Protein AF-A0A6V7H578-F1 (afdb_monomer)

Foldseek 3Di:
DDDFDDDDALDKDWDDDPFKIWMFHRNVRDIDIDRPDDFDKDFPPDADPVPRDTRIDTPVVVVCVVPVCPVVVVVVVCVVPPPDDDDPDPVD

Sequence (92 aa):
MPHMRNMRKGKFDYRCTDNLLALRWRDKDVWILSSAHKAKMIEAGRRNYLTGSQKLKSEYVANYNIKMGSVDRVDMVLSTINSSRKCLKWYK

Mean predicted aligned error: 8.61 Å

Radius of gyration: 19.14 Å; Cα contacts (8 Å, |Δi|>4): 97; chains: 1; bounding box: 39×25×52 Å

InterPro domains:
  IPR029526 PiggyBac transposable element-derived protein [PF13843] (4-92)

Secondary structure (DSSP, 8-state):
------PPTT-EEEEE-SS-EEEEETTTTEEEEESS----EEEEEEE-TTT--EEEEEHHHHHHHHHTTHHHHHHHHHHHH------S-TT-

Solvent-accessible surface area (backbone atoms only — not comparable to full-atom values): 5961 Å² total; per-residue (Å²): 130,84,94,71,80,94,68,60,72,70,41,72,52,74,51,70,59,101,58,39,32,40,37,40,32,42,68,83,68,45,77,46,78,44,63,86,71,78,102,46,79,36,74,60,88,43,62,37,90,91,72,72,43,71,37,70,34,47,45,64,62,56,55,45,65,69,59,66,49,56,63,60,51,50,50,55,52,44,72,72,70,58,83,84,70,97,68,94,52,92,93,111

Nearest PDB structures (foldseek):
  2cql-assembly1_A  TM=2.442E-01  e=3.283E+00  Homo sapiens

Organism: NCBI:txid395501

Structure (mmCIF, N/CA/C/O backbone):
data_AF-A0A6V7H578-F1
#
_entry.id   AF-A0A6V7H578-F1
#
loop_
_atom_site.group_PDB
_atom_site.id
_atom_site.type_symbol
_atom_site.label_atom_id
_atom_site.label_alt_id
_atom_site.label_comp_id
_atom_site.label_asym_id
_atom_site.label_entity_id
_atom_site.label_seq_id
_atom_site.pdbx_PDB_ins_code
_atom_site.Cartn_x
_atom_site.Cartn_y
_atom_site.Cartn_z
_atom_site.occupancy
_atom_site.B_iso_or_equiv
_atom_site.auth_seq_id
_atom_site.auth_comp_id
_atom_site.auth_asym_id
_atom_site.auth_atom_id
_atom_site.pdbx_PDB_mo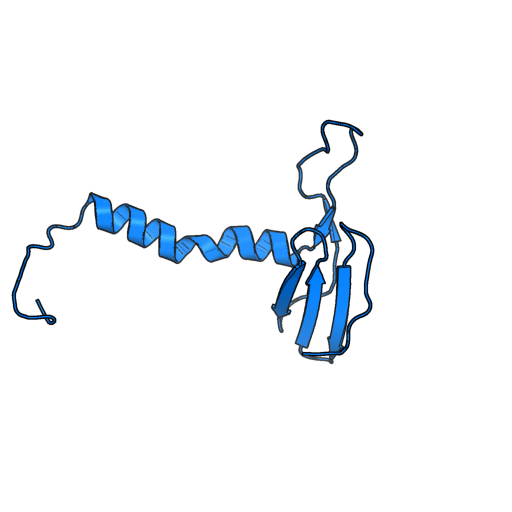del_num
ATOM 1 N N . MET A 1 1 ? 8.843 10.065 -11.426 1.00 59.72 1 MET A N 1
ATOM 2 C CA . MET A 1 1 ? 7.852 9.051 -11.866 1.00 59.72 1 MET A CA 1
ATOM 3 C C . MET A 1 1 ? 7.895 8.935 -13.384 1.00 59.72 1 MET A C 1
ATOM 5 O O . MET A 1 1 ? 8.096 9.963 -14.021 1.00 59.72 1 MET A O 1
ATOM 9 N N . PRO A 1 2 ? 7.773 7.727 -13.965 1.00 68.44 2 PRO A N 1
ATOM 10 C CA . PRO A 1 2 ? 7.838 7.547 -15.414 1.00 68.44 2 PRO A CA 1
ATOM 11 C C . PRO A 1 2 ? 6.723 8.322 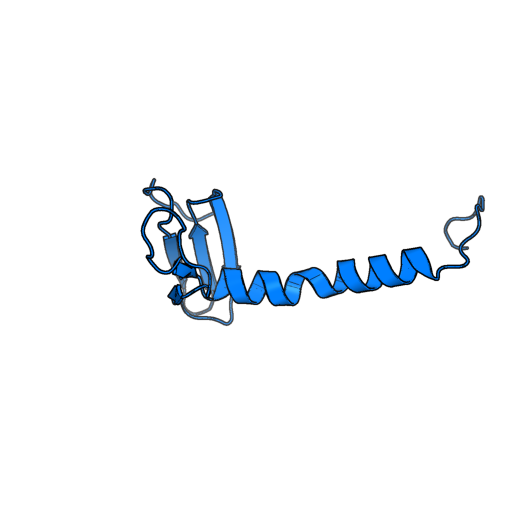-16.122 1.00 68.44 2 PRO A C 1
ATOM 13 O O . PRO A 1 2 ? 5.614 8.447 -15.600 1.00 68.44 2 PRO A O 1
ATOM 16 N N . HIS A 1 3 ? 7.010 8.823 -17.323 1.00 78.06 3 HIS A N 1
ATOM 17 C CA . HIS A 1 3 ? 6.006 9.487 -18.148 1.00 78.06 3 HIS A CA 1
ATOM 18 C C . HIS A 1 3 ? 4.968 8.457 -18.630 1.00 78.06 3 HIS A C 1
ATOM 20 O O . HIS A 1 3 ? 5.295 7.511 -19.357 1.00 78.06 3 HIS A O 1
ATOM 26 N N . MET A 1 4 ? 3.720 8.629 -18.190 1.00 78.19 4 MET A N 1
ATOM 27 C CA . MET A 1 4 ? 2.594 7.725 -18.452 1.00 78.19 4 MET A CA 1
ATOM 28 C C . MET A 1 4 ? 1.474 8.461 -19.174 1.00 78.19 4 MET A C 1
ATOM 30 O O . MET A 1 4 ? 1.185 9.620 -18.866 1.00 78.19 4 MET A O 1
ATOM 34 N N . ARG A 1 5 ? 0.830 7.789 -20.134 1.00 78.69 5 ARG A N 1
ATOM 35 C CA . ARG A 1 5 ? -0.185 8.429 -20.985 1.00 78.69 5 ARG A CA 1
ATOM 36 C C . ARG A 1 5 ? -1.470 8.702 -20.202 1.00 78.69 5 ARG A C 1
ATOM 38 O O . ARG A 1 5 ? -1.836 7.991 -19.268 1.00 78.69 5 ARG A O 1
ATOM 45 N N . ASN A 1 6 ? -2.220 9.704 -20.651 1.00 78.44 6 ASN A N 1
ATOM 46 C CA . ASN A 1 6 ? -3.571 9.960 -20.162 1.00 78.44 6 ASN A CA 1
ATOM 47 C C . ASN A 1 6 ? -4.543 8.874 -20.673 1.00 78.44 6 ASN A C 1
ATOM 49 O O . ASN A 1 6 ? -4.876 8.828 -21.851 1.00 78.44 6 ASN A O 1
ATOM 53 N N . MET A 1 7 ? -5.037 8.008 -19.778 1.00 80.31 7 MET A N 1
ATOM 54 C CA . MET A 1 7 ? -5.922 6.870 -20.110 1.00 80.31 7 MET A CA 1
ATOM 55 C C . MET A 1 7 ? -7.421 7.063 -19.816 1.00 80.31 7 MET A C 1
ATOM 57 O O . MET A 1 7 ? -7.815 7.915 -19.037 1.00 80.31 7 MET A O 1
ATOM 61 N N . ARG A 1 8 ? -8.308 6.223 -20.350 1.00 81.50 8 ARG A N 1
ATOM 62 C CA . ARG A 1 8 ? -9.713 6.223 -19.893 1.00 81.50 8 ARG A CA 1
ATOM 63 C C . ARG A 1 8 ? -9.838 5.677 -18.461 1.00 81.50 8 ARG A C 1
ATOM 65 O O . ARG A 1 8 ? -9.014 4.868 -18.032 1.00 81.50 8 ARG A O 1
ATOM 72 N N . LYS A 1 9 ? -10.877 6.108 -17.738 1.00 79.88 9 LYS A N 1
ATOM 73 C CA . LYS A 1 9 ? -11.197 5.619 -16.387 1.00 79.88 9 LYS A CA 1
ATOM 74 C C . LYS A 1 9 ? -11.292 4.087 -16.386 1.00 79.88 9 LYS A C 1
ATOM 76 O O . LYS A 1 9 ? -11.826 3.504 -17.326 1.00 79.88 9 LYS A O 1
ATOM 81 N N . GLY A 1 10 ? -10.726 3.444 -15.367 1.00 75.69 10 GLY A N 1
ATOM 82 C CA . GLY A 1 10 ? -10.686 1.981 -15.252 1.00 75.69 10 GLY A CA 1
ATOM 83 C C . GLY A 1 10 ? -9.540 1.284 -15.999 1.00 75.69 10 GLY A C 1
ATOM 84 O O . GLY A 1 10 ? -9.323 0.099 -15.759 1.00 75.69 10 GLY A O 1
ATOM 85 N N . LYS A 1 11 ? -8.772 1.989 -16.845 1.00 79.06 11 LYS A N 1
ATOM 86 C CA . LYS A 1 11 ? -7.564 1.441 -17.488 1.00 79.06 11 LYS A CA 1
ATOM 87 C C . LYS A 1 11 ? -6.304 1.639 -16.635 1.00 79.06 11 LYS A C 1
ATOM 89 O O . LYS A 1 11 ? -6.263 2.491 -15.741 1.00 79.06 11 LYS A O 1
ATOM 94 N N . PHE A 1 12 ? -5.283 0.845 -16.951 1.00 79.88 12 PHE A N 1
ATOM 95 C CA . PHE A 1 12 ? -3.976 0.838 -16.303 1.00 79.88 12 PHE A CA 1
ATOM 96 C C . PHE A 1 12 ? -2.863 1.043 -17.336 1.00 79.88 12 PHE A C 1
ATOM 98 O O . PHE A 1 12 ? -2.956 0.523 -18.447 1.00 79.88 12 PHE A O 1
ATOM 105 N N . ASP A 1 13 ? -1.831 1.793 -16.956 1.00 86.00 13 ASP A N 1
ATOM 106 C CA . ASP A 1 13 ? -0.575 1.958 -17.697 1.00 86.00 13 ASP A CA 1
ATOM 107 C C . ASP A 1 13 ? 0.521 1.412 -16.793 1.00 86.00 13 ASP A C 1
ATOM 109 O O . ASP A 1 13 ? 0.429 1.538 -15.566 1.00 86.00 13 ASP A O 1
ATOM 113 N N . TYR A 1 14 ? 1.546 0.801 -17.370 1.00 84.94 14 TYR A N 1
ATOM 114 C CA . TYR A 1 14 ? 2.657 0.274 -16.596 1.00 84.94 14 TYR A CA 1
ATOM 115 C C . TYR A 1 14 ? 3.981 0.405 -17.342 1.00 84.94 14 TYR A C 1
ATOM 117 O O . TYR A 1 14 ? 4.049 0.383 -18.568 1.00 84.94 14 TYR A O 1
ATOM 125 N N . ARG A 1 15 ? 5.055 0.545 -16.572 1.00 86.75 15 ARG A N 1
ATOM 126 C CA . ARG A 1 15 ? 6.440 0.502 -17.033 1.00 86.75 15 ARG A CA 1
ATOM 127 C C . ARG A 1 15 ? 7.178 -0.497 -16.165 1.00 86.75 15 ARG A C 1
ATOM 129 O O . ARG A 1 15 ? 7.118 -0.386 -14.944 1.00 86.75 15 ARG A O 1
ATOM 136 N N . CYS A 1 16 ? 7.846 -1.459 -16.784 1.00 84.25 16 CYS A N 1
ATOM 137 C CA . CYS A 1 16 ? 8.695 -2.409 -16.083 1.00 84.25 16 CYS A CA 1
ATOM 138 C C . CY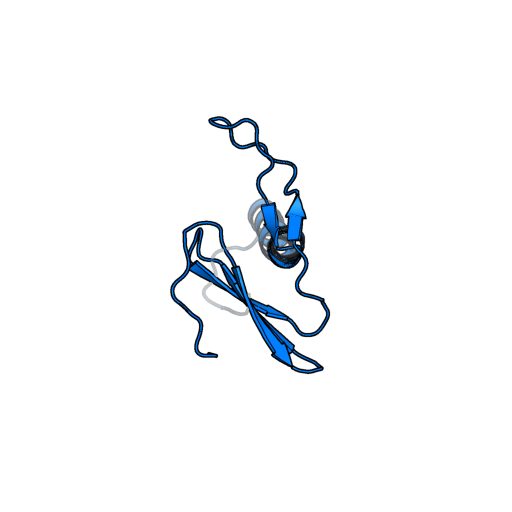S A 1 16 ? 10.148 -2.272 -16.533 1.00 84.25 16 CYS A C 1
ATOM 140 O O . CYS A 1 16 ? 10.417 -2.043 -17.711 1.00 84.25 16 CYS A O 1
ATOM 142 N N . THR A 1 17 ? 11.056 -2.427 -15.583 1.00 84.69 17 THR A N 1
ATOM 143 C CA . THR A 1 17 ? 12.432 -2.874 -15.805 1.00 84.69 17 THR A CA 1
ATOM 144 C C . THR A 1 17 ? 12.533 -4.336 -15.362 1.00 84.69 17 THR A C 1
ATOM 146 O O . THR A 1 17 ? 11.531 -4.915 -14.937 1.00 84.69 17 THR A O 1
ATOM 149 N N . ASP A 1 18 ? 13.725 -4.931 -15.415 1.00 79.56 18 ASP A N 1
ATOM 150 C CA . ASP A 1 18 ? 13.933 -6.329 -15.006 1.00 79.56 18 ASP A CA 1
ATOM 151 C C . ASP A 1 18 ? 13.515 -6.598 -13.549 1.00 79.56 18 ASP A C 1
ATOM 153 O O . ASP A 1 18 ? 13.004 -7.670 -13.234 1.00 79.56 18 ASP A O 1
ATOM 157 N N . ASN A 1 19 ? 13.654 -5.590 -12.677 1.00 83.50 19 ASN A N 1
ATOM 158 C CA . ASN A 1 19 ? 13.460 -5.729 -11.229 1.00 83.50 19 ASN A CA 1
ATOM 159 C C . ASN A 1 19 ? 12.335 -4.861 -10.652 1.00 83.50 19 ASN A C 1
ATOM 161 O O . ASN A 1 19 ? 12.052 -4.961 -9.461 1.00 83.50 19 ASN A O 1
ATOM 165 N N . LEU A 1 20 ? 11.738 -3.953 -11.429 1.00 86.94 20 LEU A N 1
ATOM 166 C CA . LEU A 1 20 ? 10.745 -3.002 -10.923 1.00 86.94 20 LEU A CA 1
ATOM 167 C C . LEU A 1 20 ? 9.586 -2.833 -11.898 1.00 86.94 20 LEU A C 1
ATOM 169 O O . LEU A 1 20 ? 9.783 -2.628 -13.088 1.00 86.94 20 LEU A O 1
ATOM 173 N N . LEU A 1 21 ? 8.370 -2.812 -11.365 1.00 87.56 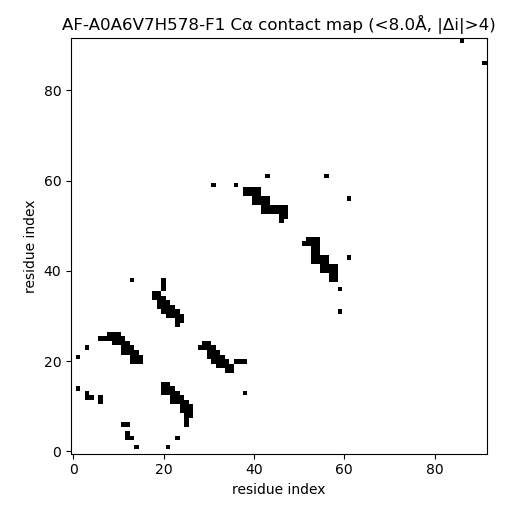21 LEU A N 1
ATOM 174 C CA . LEU A 1 21 ? 7.148 -2.424 -12.048 1.00 87.56 21 LEU A CA 1
ATOM 175 C C . LEU A 1 21 ? 6.590 -1.146 -11.421 1.00 87.56 21 LEU A C 1
ATOM 177 O O . LEU A 1 21 ? 6.217 -1.135 -10.249 1.00 87.56 21 LEU A O 1
ATOM 181 N N . ALA A 1 22 ? 6.439 -0.109 -12.237 1.00 87.94 22 ALA A N 1
ATOM 182 C CA . ALA A 1 22 ? 5.627 1.062 -11.945 1.00 87.94 22 ALA A CA 1
ATOM 183 C C . ALA A 1 22 ? 4.283 0.954 -12.678 1.00 87.94 22 ALA A C 1
ATOM 185 O O . ALA A 1 22 ? 4.254 0.741 -13.888 1.00 87.94 22 ALA A O 1
ATOM 186 N N . LEU A 1 23 ? 3.168 1.125 -11.971 1.00 87.12 23 LEU A N 1
ATOM 187 C CA . LEU A 1 23 ? 1.815 1.010 -12.513 1.00 87.12 23 LEU A CA 1
ATOM 188 C C . LEU A 1 23 ? 0.955 2.199 -12.076 1.00 87.12 23 LEU A C 1
ATOM 190 O O . LEU A 1 23 ? 0.956 2.578 -10.908 1.00 87.12 23 LEU A O 1
ATOM 194 N N . ARG A 1 24 ? 0.191 2.766 -13.013 1.00 86.81 24 ARG A N 1
ATOM 195 C CA . ARG A 1 24 ? -0.795 3.823 -12.763 1.00 86.81 24 ARG A CA 1
ATOM 196 C C . ARG A 1 24 ? -2.187 3.321 -13.093 1.00 86.81 24 ARG A C 1
ATOM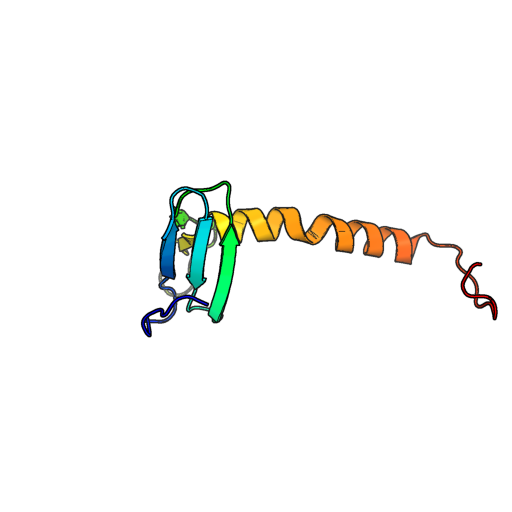 198 O O . ARG A 1 24 ? -2.424 2.810 -14.186 1.00 86.81 24 ARG A O 1
ATOM 205 N N . TRP A 1 25 ? -3.124 3.508 -12.173 1.00 84.38 25 TRP A N 1
ATOM 206 C CA . TRP A 1 25 ? -4.523 3.138 -12.340 1.00 84.38 25 TRP A CA 1
ATOM 207 C C . TRP A 1 25 ? -5.433 4.359 -12.377 1.00 84.38 25 TRP A C 1
ATOM 209 O O . TRP A 1 25 ? -5.614 5.025 -11.363 1.00 84.38 25 TRP A O 1
ATOM 219 N N . ARG A 1 26 ? -6.094 4.611 -13.512 1.00 82.25 26 ARG A N 1
ATOM 220 C CA . ARG A 1 26 ? -6.893 5.832 -13.718 1.00 82.25 26 ARG A CA 1
ATOM 221 C C . ARG A 1 26 ? -8.347 5.754 -13.217 1.00 82.25 26 ARG A C 1
ATOM 223 O O . ARG A 1 26 ? -9.153 6.604 -13.573 1.00 82.25 26 ARG A O 1
ATOM 230 N N . ASP A 1 27 ? -8.731 4.761 -12.411 1.00 77.12 27 ASP A N 1
ATOM 231 C CA . ASP A 1 27 ? -10.056 4.791 -11.753 1.00 77.12 27 ASP A CA 1
ATOM 232 C C . ASP A 1 27 ? -10.078 5.761 -10.563 1.00 77.12 27 ASP A C 1
ATOM 234 O O . ASP A 1 27 ? -10.944 6.629 -10.480 1.00 77.12 27 ASP A O 1
ATOM 238 N N . LYS A 1 28 ? -9.071 5.643 -9.687 1.00 74.69 28 LYS A N 1
ATOM 239 C CA . LYS A 1 28 ? -8.825 6.526 -8.532 1.00 74.69 28 LYS A CA 1
ATOM 240 C C . LYS A 1 28 ? -7.490 7.286 -8.619 1.00 74.69 28 LYS A C 1
ATOM 242 O O . LYS A 1 28 ? -7.037 7.823 -7.621 1.00 74.69 28 LYS A O 1
ATOM 247 N N . ASP A 1 29 ? -6.861 7.277 -9.794 1.00 83.81 29 ASP A N 1
ATOM 248 C CA . ASP A 1 29 ? -5.512 7.802 -10.067 1.00 83.81 29 ASP A CA 1
ATOM 249 C C . ASP A 1 29 ? -4.446 7.340 -9.055 1.00 83.81 29 ASP A C 1
ATOM 251 O O . ASP A 1 29 ? -3.774 8.130 -8.399 1.00 83.81 29 ASP A O 1
ATOM 255 N N . VAL A 1 30 ? -4.317 6.020 -8.910 1.00 84.62 30 VAL A N 1
ATOM 256 C CA . VAL A 1 30 ? -3.400 5.388 -7.950 1.00 84.62 30 VAL A CA 1
ATOM 257 C C . VAL A 1 30 ? -2.100 4.999 -8.639 1.00 84.62 30 VAL A C 1
ATOM 259 O O . VAL A 1 30 ? -2.126 4.393 -9.712 1.00 84.62 30 VAL A O 1
ATOM 262 N N . TRP A 1 31 ? -0.974 5.283 -7.989 1.00 87.44 31 TRP A N 1
ATOM 263 C CA . TRP A 1 31 ? 0.360 4.891 -8.433 1.00 87.44 31 TRP A CA 1
ATOM 264 C C . TRP A 1 31 ? 0.900 3.768 -7.553 1.00 87.44 31 TRP A C 1
ATOM 266 O O . TRP A 1 31 ? 0.762 3.804 -6.334 1.00 87.44 31 TRP A O 1
ATOM 276 N N . ILE A 1 32 ? 1.499 2.760 -8.178 1.00 85.56 32 ILE A N 1
ATOM 277 C CA . ILE A 1 32 ? 2.010 1.560 -7.518 1.00 85.56 32 ILE A CA 1
ATOM 278 C C . ILE A 1 32 ? 3.427 1.311 -8.014 1.00 85.56 32 ILE A C 1
ATOM 280 O O . ILE A 1 32 ? 3.688 1.396 -9.214 1.00 85.56 32 ILE A O 1
ATOM 284 N N . LEU A 1 33 ? 4.320 0.967 -7.092 1.00 88.94 33 LEU A N 1
ATOM 285 C CA . LEU A 1 33 ? 5.668 0.498 -7.382 1.00 88.94 33 LEU A CA 1
ATOM 286 C C . LEU A 1 33 ? 5.858 -0.868 -6.720 1.00 88.94 33 LEU A C 1
ATOM 288 O O . LEU A 1 33 ? 5.476 -1.057 -5.567 1.00 88.94 33 LEU A O 1
ATOM 292 N N . SER A 1 34 ? 6.412 -1.834 -7.444 1.00 84.06 34 SER A N 1
ATOM 293 C CA . SER A 1 34 ? 6.622 -3.189 -6.932 1.00 84.06 34 SER A CA 1
ATOM 294 C C . SER A 1 34 ? 7.826 -3.843 -7.594 1.00 84.06 34 SER A C 1
ATOM 296 O O . SER A 1 34 ? 8.034 -3.650 -8.784 1.00 84.06 34 SER A O 1
ATOM 298 N N . SER A 1 35 ? 8.591 -4.638 -6.848 1.00 84.44 35 SER A N 1
ATOM 299 C CA . SER A 1 35 ? 9.768 -5.361 -7.353 1.00 84.44 35 SER A CA 1
ATOM 300 C C . SER A 1 35 ? 9.559 -6.862 -7.571 1.00 84.44 35 SER A C 1
ATOM 302 O O . SER A 1 35 ? 10.395 -7.523 -8.172 1.00 84.44 35 SER A O 1
ATOM 304 N N . ALA A 1 36 ? 8.456 -7.428 -7.075 1.00 73.81 36 ALA A N 1
ATOM 305 C CA . ALA A 1 36 ? 8.319 -8.879 -6.902 1.00 73.81 36 ALA A CA 1
ATOM 306 C C . ALA A 1 36 ? 7.297 -9.544 -7.837 1.00 73.81 36 ALA A C 1
ATOM 308 O O . ALA A 1 36 ? 7.076 -10.753 -7.770 1.00 73.81 36 ALA A O 1
ATOM 309 N N . HIS A 1 37 ? 6.580 -8.773 -8.646 1.00 67.06 37 HIS A N 1
ATOM 310 C CA . HIS A 1 37 ? 5.345 -9.238 -9.279 1.00 67.06 37 HIS A CA 1
ATOM 311 C C . HIS A 1 37 ? 5.308 -8.845 -10.763 1.00 67.06 37 HIS A C 1
ATOM 313 O O . HIS A 1 37 ? 5.980 -7.891 -11.164 1.00 67.06 37 HIS A O 1
ATOM 319 N N . LYS A 1 38 ? 4.460 -9.520 -11.560 1.00 70.44 38 LYS A N 1
ATOM 320 C CA . LYS A 1 38 ? 4.202 -9.228 -12.989 1.00 70.44 38 LYS A CA 1
ATOM 321 C C . LYS A 1 38 ? 2.882 -8.478 -13.210 1.00 70.44 38 LYS A C 1
ATOM 323 O O . LYS A 1 38 ? 1.910 -8.742 -12.511 1.00 70.44 38 LYS A O 1
ATOM 328 N N . ALA A 1 39 ? 2.829 -7.599 -14.219 1.00 67.62 39 ALA A N 1
ATOM 329 C CA . ALA A 1 39 ? 1.662 -6.782 -14.586 1.00 67.62 39 ALA A CA 1
ATOM 330 C C . ALA A 1 39 ? 0.459 -7.627 -15.066 1.00 67.62 39 ALA A C 1
ATOM 332 O O . ALA A 1 39 ? 0.211 -7.743 -16.264 1.00 67.62 39 ALA A O 1
ATOM 333 N N . LYS A 1 40 ? -0.293 -8.231 -14.137 1.00 74.25 40 LYS A N 1
ATOM 334 C CA . LYS A 1 40 ? -1.461 -9.074 -14.427 1.00 74.25 40 LYS A CA 1
ATOM 335 C C . LYS A 1 40 ? -2.762 -8.443 -13.923 1.00 74.25 40 LYS A C 1
ATOM 337 O O . LYS A 1 40 ? -2.817 -7.845 -12.845 1.00 74.25 40 LYS A O 1
ATOM 342 N N . MET A 1 41 ? -3.826 -8.592 -14.714 1.00 71.62 41 MET A N 1
ATOM 343 C CA . MET A 1 41 ? -5.191 -8.241 -14.319 1.00 71.62 41 MET A CA 1
ATOM 344 C C . MET A 1 41 ? -5.925 -9.472 -13.793 1.00 71.62 41 MET A C 1
ATOM 346 O O . MET A 1 41 ? -5.815 -10.555 -14.363 1.00 71.62 41 MET A O 1
ATOM 350 N N . ILE A 1 42 ? -6.679 -9.288 -12.713 1.00 74.44 42 ILE A N 1
ATOM 351 C CA . ILE A 1 42 ? -7.497 -10.316 -12.074 1.00 74.44 42 ILE A CA 1
ATOM 352 C C . ILE A 1 42 ? -8.920 -9.783 -11.901 1.00 74.44 42 ILE A C 1
ATOM 354 O O . ILE A 1 42 ? -9.159 -8.589 -11.693 1.00 74.44 42 ILE A O 1
ATOM 358 N N . GLU A 1 43 ? -9.883 -10.688 -11.990 1.00 70.62 43 GLU A N 1
ATOM 359 C CA . GLU A 1 43 ? -11.274 -10.418 -11.667 1.00 70.62 43 GLU A CA 1
ATOM 360 C C . GLU A 1 43 ? -11.432 -10.149 -10.163 1.00 70.62 43 GLU A C 1
ATOM 362 O O . GLU A 1 43 ? -11.113 -10.977 -9.316 1.00 70.62 43 GLU A O 1
ATOM 367 N N . ALA A 1 44 ? -11.922 -8.965 -9.796 1.00 63.28 44 ALA A N 1
ATOM 368 C CA . ALA A 1 44 ? -11.961 -8.518 -8.403 1.00 63.28 44 ALA A CA 1
ATOM 369 C C . ALA A 1 44 ? -13.106 -9.124 -7.571 1.00 63.28 44 ALA A C 1
ATOM 371 O O . ALA A 1 44 ? -13.444 -8.565 -6.523 1.00 63.28 44 ALA A O 1
ATOM 372 N N . GLY A 1 45 ? -13.773 -10.172 -8.068 1.00 62.69 45 GLY A N 1
ATOM 373 C CA . GLY A 1 45 ? -14.926 -10.830 -7.437 1.00 62.69 45 GLY A CA 1
ATOM 374 C C . GLY A 1 45 ? -16.174 -9.951 -7.254 1.00 62.69 45 GLY A C 1
ATOM 375 O O . GLY A 1 45 ? -17.210 -10.430 -6.810 1.00 62.69 45 GLY A O 1
ATOM 376 N N . ARG A 1 46 ? -16.110 -8.655 -7.592 1.00 64.69 46 ARG A N 1
ATOM 377 C CA . ARG A 1 46 ? -17.236 -7.712 -7.528 1.00 64.69 46 ARG A CA 1
ATOM 378 C C . ARG A 1 46 ? -17.762 -7.445 -8.931 1.00 64.69 46 ARG A C 1
ATOM 380 O O . ARG A 1 46 ? -17.018 -6.970 -9.789 1.00 64.69 46 ARG A O 1
ATOM 387 N N . ARG A 1 47 ? -19.056 -7.683 -9.145 1.00 70.00 47 ARG A N 1
ATOM 388 C CA . ARG A 1 47 ? -19.754 -7.296 -10.376 1.00 70.00 47 ARG A CA 1
ATOM 389 C C . ARG A 1 47 ? -20.108 -5.814 -10.373 1.00 70.00 47 ARG A C 1
ATOM 391 O O . ARG A 1 47 ? -20.340 -5.200 -9.331 1.00 70.00 47 ARG A O 1
ATOM 398 N N . ASN A 1 48 ? -20.122 -5.221 -11.557 1.00 64.12 48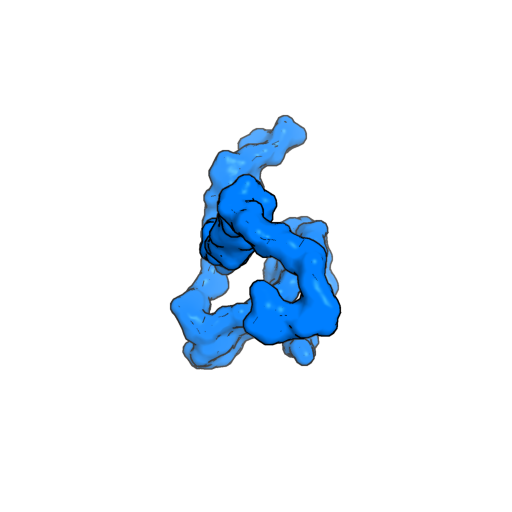 ASN A N 1
ATOM 399 C CA . ASN A 1 48 ? -20.698 -3.908 -11.763 1.00 64.12 48 ASN A CA 1
ATOM 400 C C . ASN A 1 48 ? -22.228 -4.032 -11.779 1.00 64.12 48 ASN A C 1
ATOM 402 O O . ASN A 1 48 ? -22.768 -4.702 -12.653 1.00 64.12 48 ASN A O 1
ATOM 406 N N . TYR A 1 49 ? -22.915 -3.390 -10.831 1.00 63.00 49 TYR A N 1
ATOM 407 C CA . TYR A 1 49 ? -24.374 -3.486 -10.684 1.00 63.00 49 TYR A CA 1
ATOM 408 C C . TYR A 1 49 ? -25.143 -3.060 -11.943 1.00 63.00 49 TYR A C 1
ATOM 410 O O . TYR A 1 49 ? -26.177 -3.634 -12.245 1.00 63.00 49 TYR A O 1
ATOM 418 N N . LEU A 1 50 ? -24.610 -2.098 -12.703 1.00 67.44 50 LEU A N 1
ATOM 419 C CA . LEU A 1 50 ? -25.262 -1.553 -13.901 1.00 67.44 50 LEU A CA 1
ATOM 420 C C . LEU A 1 50 ? -25.075 -2.406 -15.164 1.00 67.44 50 LEU A C 1
ATOM 422 O O . LEU A 1 50 ? -25.868 -2.309 -16.087 1.00 67.44 50 LEU A O 1
ATOM 426 N N . THR A 1 51 ? -23.998 -3.189 -15.249 1.00 68.38 51 THR A N 1
ATOM 427 C CA . THR A 1 51 ? -23.605 -3.895 -16.490 1.00 68.38 51 THR A CA 1
ATOM 428 C C . THR A 1 51 ? -23.452 -5.401 -16.310 1.00 68.38 51 THR A C 1
ATOM 430 O O . THR A 1 51 ? -23.180 -6.098 -17.280 1.00 68.38 51 THR A O 1
ATOM 433 N N . GLY A 1 52 ? -23.557 -5.922 -15.083 1.00 65.25 52 GLY A N 1
ATOM 434 C CA . GLY A 1 52 ? -23.340 -7.341 -14.776 1.00 65.25 52 GLY A CA 1
ATOM 435 C C . GLY A 1 52 ? -21.912 -7.840 -15.043 1.00 65.25 52 GLY A C 1
ATOM 436 O O . GLY A 1 52 ? -21.609 -9.009 -14.805 1.00 65.25 52 GLY A O 1
ATOM 437 N N . SER A 1 53 ? -21.011 -6.974 -15.514 1.00 67.31 53 SER A N 1
ATOM 438 C CA . SER A 1 53 ? -19.640 -7.316 -15.878 1.00 67.31 53 SER A CA 1
ATOM 439 C C . SER A 1 53 ? -18.738 -7.388 -14.650 1.00 67.31 53 SER A C 1
ATOM 441 O O . SER A 1 53 ? -18.932 -6.686 -13.651 1.00 67.31 53 SER A O 1
ATOM 443 N N . GLN A 1 54 ? -17.745 -8.272 -14.705 1.00 67.94 54 GLN A N 1
ATOM 444 C CA . GLN A 1 54 ? -16.760 -8.417 -13.641 1.00 67.94 54 GLN A CA 1
ATOM 445 C C . GLN A 1 54 ? -15.881 -7.163 -13.562 1.00 67.94 54 GLN A C 1
ATOM 447 O O . GLN A 1 54 ? -15.351 -6.703 -14.575 1.00 67.94 54 GLN A O 1
ATOM 452 N N . LYS A 1 55 ? -15.704 -6.585 -12.365 1.00 69.19 55 LYS A N 1
ATOM 453 C CA . LYS A 1 55 ? -14.747 -5.486 -12.192 1.00 69.19 55 LYS A CA 1
ATOM 454 C C . LYS A 1 55 ? -13.337 -6.054 -12.248 1.00 69.19 55 LYS A C 1
ATOM 456 O O . LYS A 1 55 ? -12.917 -6.776 -11.349 1.00 69.19 55 LYS A O 1
ATOM 461 N N . LEU A 1 56 ? -12.597 -5.684 -13.281 1.00 70.00 56 LEU A N 1
ATOM 462 C CA . LEU A 1 56 ? -11.183 -6.007 -13.398 1.00 70.00 56 LEU A CA 1
ATOM 463 C C . LEU A 1 56 ? -10.378 -5.100 -12.463 1.00 70.00 56 LEU A C 1
ATOM 465 O O . LEU A 1 56 ? -10.560 -3.880 -12.444 1.00 70.00 56 LEU A O 1
ATOM 469 N N . LYS A 1 57 ? -9.477 -5.693 -11.685 1.00 73.56 57 LYS A N 1
ATOM 470 C CA . LYS A 1 57 ? -8.453 -4.971 -10.929 1.00 73.56 57 LYS A CA 1
ATOM 471 C C . LYS A 1 57 ? -7.089 -5.536 -11.278 1.00 73.56 57 LYS A C 1
ATOM 473 O O . LYS A 1 57 ? -6.953 -6.671 -11.715 1.00 73.56 57 LYS A O 1
ATOM 478 N N . SER A 1 58 ? -6.062 -4.730 -11.072 1.00 74.69 58 SER A N 1
ATOM 479 C CA . SER A 1 58 ? -4.700 -5.243 -11.090 1.00 74.69 58 SER A CA 1
ATOM 480 C C . SER A 1 58 ? -4.491 -6.165 -9.883 1.00 74.69 58 SER A C 1
ATOM 482 O O . SER A 1 58 ? -4.945 -5.838 -8.781 1.00 74.69 58 SER A O 1
ATOM 484 N N . GLU A 1 59 ? -3.806 -7.293 -10.079 1.00 80.06 59 GLU A N 1
ATOM 485 C CA . GLU A 1 59 ? -3.444 -8.242 -9.012 1.00 80.06 59 GLU A CA 1
ATOM 486 C C . GLU A 1 59 ? -2.789 -7.527 -7.821 1.00 80.06 59 GLU A C 1
ATOM 488 O O . GLU A 1 59 ? -3.112 -7.778 -6.661 1.00 80.06 59 GLU A O 1
ATOM 493 N N . TYR A 1 60 ? -1.955 -6.533 -8.121 1.00 77.94 60 TYR A N 1
ATOM 494 C CA . TYR A 1 60 ? -1.274 -5.678 -7.152 1.00 77.94 60 TYR A CA 1
ATOM 495 C C . TYR A 1 60 ? -2.225 -4.932 -6.240 1.00 77.94 60 TYR A C 1
ATOM 497 O O . TYR A 1 60 ? -2.027 -4.904 -5.032 1.00 77.94 60 TYR A O 1
ATOM 505 N N . VAL A 1 61 ? -3.262 -4.322 -6.815 1.00 80.06 61 VAL A N 1
ATOM 506 C CA . VAL A 1 61 ? -4.242 -3.558 -6.043 1.00 80.06 61 VAL A CA 1
ATOM 507 C C . VAL A 1 61 ? -4.978 -4.499 -5.094 1.00 80.06 61 VAL A C 1
ATOM 509 O O . VAL A 1 61 ? -5.260 -4.124 -3.960 1.00 80.06 61 VAL A O 1
ATOM 512 N N . ALA A 1 62 ? -5.290 -5.722 -5.526 1.00 82.25 62 ALA A N 1
ATOM 513 C CA . ALA A 1 62 ? -5.924 -6.711 -4.662 1.00 82.25 62 ALA A CA 1
ATOM 514 C C . ALA A 1 62 ? -4.984 -7.155 -3.527 1.00 82.25 62 ALA A C 1
ATOM 516 O O . ALA A 1 62 ? -5.363 -7.068 -2.361 1.00 82.25 62 ALA A O 1
ATOM 517 N N . ASN A 1 63 ? -3.750 -7.547 -3.857 1.00 83.75 63 ASN A N 1
ATOM 518 C CA . ASN A 1 63 ? -2.765 -8.029 -2.886 1.00 83.75 63 ASN A CA 1
ATOM 519 C C . ASN A 1 63 ? -2.382 -6.945 -1.862 1.00 83.75 63 ASN A C 1
ATOM 521 O O . ASN A 1 63 ? -2.329 -7.210 -0.662 1.00 83.75 63 ASN A O 1
ATOM 525 N N . TYR A 1 64 ? -2.191 -5.703 -2.319 1.00 86.94 64 TYR A N 1
ATOM 526 C CA . TYR A 1 64 ? -1.926 -4.560 -1.447 1.00 86.94 64 TYR A CA 1
ATOM 527 C C . TYR A 1 64 ? -3.084 -4.316 -0.478 1.00 86.94 64 TYR A C 1
ATOM 529 O O . TYR A 1 64 ? -2.858 -4.261 0.723 1.00 86.94 64 TYR A O 1
ATOM 537 N N . ASN A 1 65 ? -4.331 -4.270 -0.962 1.00 85.12 65 ASN A N 1
ATOM 538 C CA . ASN A 1 65 ? -5.495 -4.053 -0.095 1.00 85.12 65 ASN A CA 1
ATOM 539 C C . ASN A 1 65 ? -5.671 -5.146 0.971 1.00 85.12 65 ASN A C 1
ATOM 541 O O . ASN A 1 65 ? -6.170 -4.861 2.056 1.00 85.12 65 ASN A O 1
ATOM 545 N N . ILE A 1 66 ? -5.278 -6.390 0.677 1.00 86.38 66 ILE A N 1
ATOM 546 C CA . ILE A 1 66 ? -5.329 -7.490 1.650 1.00 86.38 66 ILE A CA 1
ATOM 547 C C . ILE A 1 66 ? -4.270 -7.294 2.743 1.00 86.38 66 ILE A C 1
ATOM 549 O O . ILE A 1 66 ? -4.570 -7.484 3.923 1.00 86.38 66 ILE A O 1
ATOM 553 N N . LYS A 1 67 ? -3.047 -6.911 2.356 1.00 86.75 67 LYS A N 1
ATOM 554 C CA . LYS A 1 67 ? -1.881 -6.855 3.251 1.00 86.75 67 LYS A CA 1
ATOM 555 C C . LYS A 1 67 ? -1.718 -5.530 3.998 1.00 86.75 67 LYS A C 1
ATOM 557 O O . LYS A 1 67 ? -1.217 -5.538 5.116 1.00 86.75 67 LYS A O 1
ATOM 562 N N . MET A 1 68 ? -2.136 -4.406 3.413 1.00 89.25 68 MET A N 1
ATOM 563 C CA . MET A 1 68 ? -1.897 -3.066 3.971 1.00 89.25 68 MET A CA 1
ATOM 564 C C . MET A 1 68 ? -2.562 -2.858 5.338 1.00 89.25 68 MET A C 1
ATOM 566 O O . MET A 1 68 ? -2.035 -2.136 6.170 1.00 89.25 68 MET A O 1
ATOM 570 N N . GLY A 1 69 ? -3.696 -3.522 5.589 1.00 90.62 69 GLY A N 1
ATOM 571 C CA . GLY A 1 69 ? -4.495 -3.299 6.795 1.00 90.62 69 GLY A CA 1
ATOM 572 C C . GLY A 1 69 ? -3.963 -3.967 8.062 1.00 90.62 69 GLY A C 1
ATOM 573 O O . GLY A 1 69 ? -4.616 -3.87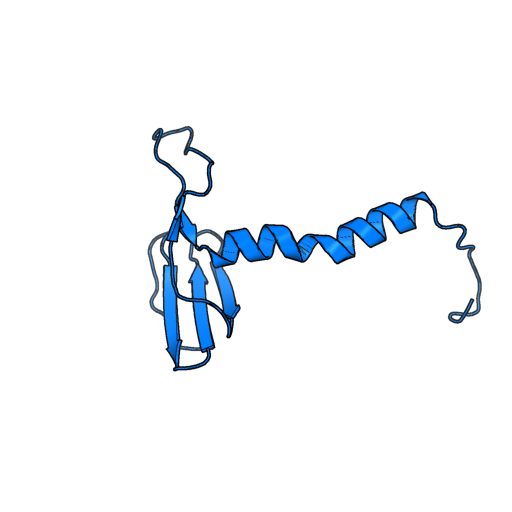6 9.093 1.00 90.62 69 GLY A O 1
ATOM 574 N N . SER A 1 70 ? -2.840 -4.689 8.016 1.00 91.06 70 SER A N 1
ATOM 575 C CA . SER A 1 70 ? -2.338 -5.405 9.197 1.00 91.06 70 SER A CA 1
ATOM 576 C C . SER A 1 70 ? -1.952 -4.462 10.338 1.00 91.06 70 SER A C 1
ATOM 578 O O . SER A 1 70 ? -2.302 -4.742 11.479 1.00 91.06 70 SER A O 1
ATOM 580 N N . VAL A 1 71 ? -1.287 -3.341 10.039 1.00 92.44 71 VAL A N 1
ATOM 581 C CA . VAL A 1 71 ? -0.887 -2.350 11.056 1.00 92.44 71 VAL A CA 1
ATOM 582 C C . VAL A 1 71 ? -2.121 -1.686 11.666 1.00 92.44 71 VAL A C 1
ATOM 584 O O . VAL A 1 71 ? -2.297 -1.743 12.878 1.00 92.44 71 VAL A O 1
ATOM 587 N N . ASP A 1 72 ? -3.028 -1.176 10.830 1.00 93.12 72 ASP A N 1
ATOM 588 C CA . ASP A 1 72 ? -4.271 -0.532 11.280 1.00 93.12 72 ASP A CA 1
ATOM 589 C C . ASP A 1 72 ? -5.158 -1.476 12.100 1.00 93.12 72 ASP A C 1
ATOM 591 O O . ASP A 1 72 ? -5.788 -1.064 13.069 1.00 93.12 72 ASP A O 1
ATOM 595 N N . ARG A 1 73 ? -5.215 -2.767 11.743 1.00 91.88 73 ARG A N 1
ATOM 596 C CA . ARG A 1 73 ? -5.970 -3.765 12.518 1.00 91.88 73 ARG A CA 1
ATOM 597 C C . ARG A 1 73 ? -5.374 -3.978 13.901 1.00 91.88 73 ARG A C 1
ATOM 599 O O . ARG A 1 73 ? -6.128 -4.102 14.861 1.00 91.88 73 ARG A O 1
ATOM 606 N N . VAL A 1 74 ? -4.047 -4.045 13.998 1.00 93.38 74 VAL A N 1
ATOM 607 C CA . VAL A 1 74 ? -3.364 -4.169 15.290 1.00 93.38 74 VAL A CA 1
ATOM 608 C C . VAL A 1 74 ? -3.601 -2.912 16.123 1.00 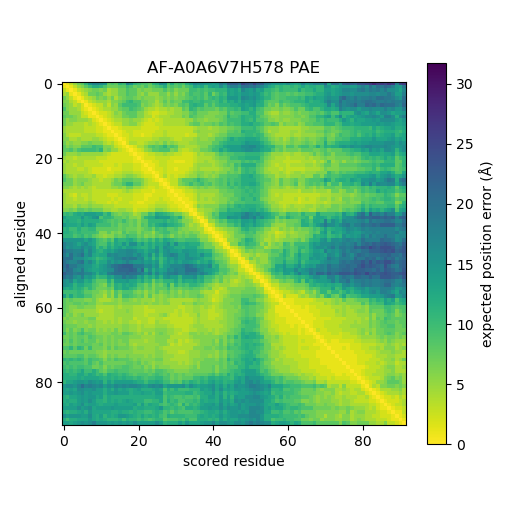93.38 74 VAL A C 1
ATOM 610 O O . VAL A 1 74 ? -3.963 -3.039 17.287 1.00 93.38 74 VAL A O 1
ATOM 613 N N . ASP A 1 75 ? -3.503 -1.723 15.530 1.00 93.38 75 ASP A N 1
ATOM 614 C CA . ASP A 1 75 ? -3.776 -0.455 16.217 1.00 93.38 75 ASP A CA 1
ATOM 615 C C . ASP A 1 75 ? -5.245 -0.328 16.666 1.00 93.38 75 ASP A C 1
ATOM 617 O O . ASP A 1 75 ? -5.532 0.089 17.785 1.00 93.38 75 ASP A O 1
ATOM 621 N N . MET A 1 76 ? -6.200 -0.795 15.860 1.00 94.44 76 MET A N 1
ATOM 622 C CA . MET A 1 76 ? -7.618 -0.861 16.237 1.00 94.44 76 MET A CA 1
ATOM 623 C C . MET A 1 76 ? -7.852 -1.773 17.453 1.00 94.44 76 MET A C 1
ATOM 625 O O . MET A 1 76 ? -8.612 -1.433 18.360 1.00 94.44 76 MET A O 1
ATOM 629 N N . VAL A 1 77 ? -7.192 -2.933 17.504 1.00 95.38 77 VAL A N 1
ATOM 630 C CA . VAL A 1 77 ? -7.278 -3.816 18.676 1.00 95.38 77 VAL A CA 1
ATOM 631 C C . VAL A 1 77 ? -6.607 -3.159 19.882 1.00 95.38 77 VAL A C 1
ATOM 633 O O . VAL A 1 77 ? -7.219 -3.085 20.945 1.00 95.38 77 VAL A O 1
ATOM 636 N N . LEU A 1 78 ? -5.393 -2.622 19.714 1.00 93.62 78 LEU A N 1
ATOM 637 C CA . LEU A 1 78 ? -4.643 -1.948 20.775 1.00 93.62 78 LEU A CA 1
ATOM 638 C C . LEU A 1 78 ? -5.392 -0.738 21.330 1.00 93.62 78 LEU A C 1
ATOM 640 O O . LEU A 1 78 ? -5.452 -0.587 22.538 1.00 93.62 78 LEU A O 1
ATOM 644 N N . SER A 1 79 ? -6.019 0.086 20.498 1.00 90.56 79 SER A N 1
ATOM 645 C CA . SER A 1 79 ? -6.834 1.226 20.941 1.00 90.56 79 SER A CA 1
ATOM 646 C C . SER A 1 79 ? -8.062 0.820 21.757 1.00 90.56 79 SER A C 1
ATOM 648 O O . SER A 1 79 ? -8.546 1.618 22.554 1.00 90.56 79 SER A O 1
ATOM 650 N N . THR A 1 80 ? -8.545 -0.416 21.600 1.00 91.56 80 THR A N 1
ATOM 651 C CA . THR A 1 80 ? -9.667 -0.942 22.389 1.00 91.56 80 THR A CA 1
ATOM 652 C C . THR A 1 80 ? -9.204 -1.506 23.735 1.00 91.56 80 THR A C 1
ATOM 654 O O . THR A 1 80 ? -9.915 -1.379 24.729 1.00 91.56 80 THR A O 1
ATOM 657 N N . ILE A 1 81 ? -8.029 -2.145 23.777 1.00 92.88 81 ILE A N 1
ATOM 658 C CA . ILE A 1 81 ? -7.531 -2.848 24.974 1.00 92.88 81 ILE A CA 1
ATOM 659 C C . ILE A 1 81 ? -6.423 -2.099 25.725 1.00 92.88 81 ILE A C 1
ATOM 661 O O . ILE A 1 81 ? -5.980 -2.569 26.773 1.00 92.88 81 ILE A O 1
ATOM 665 N N . ASN A 1 82 ? -5.924 -0.976 25.201 1.00 86.75 82 ASN A N 1
ATOM 666 C CA . ASN A 1 82 ? -4.818 -0.257 25.820 1.00 86.75 82 ASN A CA 1
ATOM 667 C C . ASN A 1 82 ? -5.228 0.333 27.174 1.00 86.75 82 ASN A C 1
ATOM 669 O O . ASN A 1 82 ? -6.326 0.839 27.386 1.00 86.75 82 ASN A O 1
ATOM 673 N N . SER A 1 83 ? -4.295 0.288 28.119 1.00 87.75 83 SER A N 1
ATOM 674 C CA . SER A 1 83 ? -4.435 0.911 29.437 1.00 87.75 83 SER A CA 1
ATOM 675 C C . SER A 1 83 ? -3.619 2.202 29.546 1.00 87.75 83 SER A C 1
ATOM 677 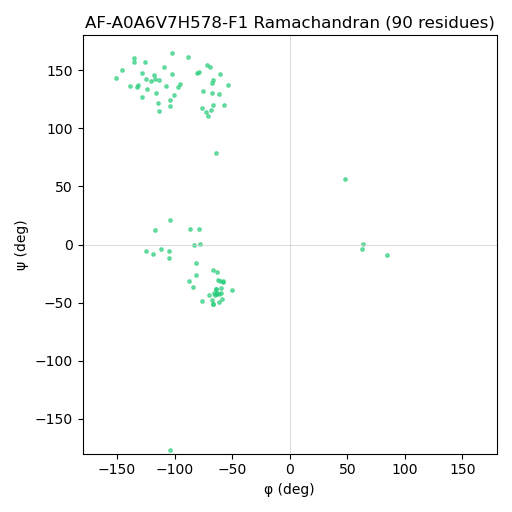O O . SER A 1 83 ? -3.276 2.628 30.652 1.00 87.75 83 SER A O 1
ATOM 679 N N . SER A 1 84 ? -3.270 2.811 28.409 1.00 87.69 84 SER A N 1
ATOM 680 C CA . SER A 1 84 ? -2.462 4.029 28.347 1.00 87.69 84 SER A CA 1
ATOM 681 C C . SER A 1 84 ? -3.179 5.179 29.057 1.00 87.69 84 SER A C 1
ATOM 683 O O . SER A 1 84 ? -4.355 5.453 28.818 1.00 87.69 84 SER A O 1
ATOM 685 N N . ARG A 1 85 ? -2.476 5.860 29.967 1.00 89.62 85 ARG A N 1
ATOM 686 C CA . ARG A 1 85 ? -3.004 6.994 30.742 1.00 89.62 85 ARG A CA 1
ATOM 687 C C . ARG A 1 85 ? -2.357 8.291 30.280 1.00 89.62 85 ARG A C 1
ATOM 689 O O . ARG A 1 85 ? -1.204 8.304 29.864 1.00 89.62 85 ARG A O 1
ATOM 696 N N . LYS A 1 86 ? -3.072 9.407 30.434 1.00 92.00 86 LYS A N 1
ATOM 697 C CA . LYS A 1 86 ? -2.503 10.740 30.208 1.00 92.00 86 LYS A CA 1
ATOM 698 C C . LYS A 1 86 ? -1.281 10.940 31.117 1.00 92.00 86 LYS A C 1
ATOM 700 O O . LYS A 1 86 ? -1.410 10.898 32.339 1.00 92.00 86 LYS A O 1
ATOM 705 N N . CYS A 1 87 ? -0.112 11.181 30.526 1.00 92.69 87 CYS A N 1
ATOM 706 C CA . CYS A 1 87 ? 1.135 11.463 31.235 1.00 92.69 87 CYS A CA 1
ATOM 707 C C . CYS A 1 87 ? 1.866 12.647 30.585 1.00 92.69 87 CYS A C 1
ATOM 709 O O . CYS A 1 87 ? 1.664 12.942 29.413 1.00 92.69 87 CYS A O 1
ATOM 711 N N . LEU A 1 88 ? 2.728 13.324 31.348 1.00 94.81 88 LEU A N 1
ATOM 712 C CA . LEU A 1 88 ? 3.589 14.404 30.843 1.00 94.81 88 LEU A CA 1
ATOM 713 C C . LEU A 1 88 ? 4.857 13.882 30.145 1.00 94.81 88 LEU A C 1
ATOM 715 O O . LEU A 1 88 ? 5.555 14.636 29.476 1.00 94.81 88 LEU A O 1
ATOM 719 N N . LYS A 1 89 ? 5.197 12.607 30.347 1.00 94.50 89 LYS A N 1
ATOM 720 C CA . LYS A 1 89 ? 6.442 11.989 29.882 1.00 94.50 89 LYS A CA 1
ATOM 721 C C . LYS A 1 89 ? 6.136 11.121 28.662 1.00 94.50 89 LYS A C 1
ATOM 723 O O . LYS A 1 89 ? 5.390 10.169 28.808 1.00 94.50 89 LYS A O 1
ATOM 728 N N . TRP A 1 90 ? 6.732 11.415 27.503 1.00 92.94 90 TRP A N 1
ATOM 729 C CA . TRP A 1 90 ? 6.483 10.688 26.241 1.00 92.94 90 TRP A CA 1
ATOM 730 C C . TRP A 1 90 ? 6.977 9.231 26.240 1.00 92.94 90 TRP A C 1
ATOM 732 O O . TRP A 1 90 ? 6.512 8.425 25.446 1.00 92.94 90 TRP A O 1
ATOM 742 N N . TYR A 1 91 ? 7.934 8.903 27.114 1.00 89.94 91 TYR A N 1
ATOM 743 C CA . TYR A 1 91 ? 8.495 7.556 27.268 1.00 89.94 91 TYR A CA 1
ATOM 744 C C . TYR A 1 91 ? 7.651 6.641 28.172 1.00 89.94 91 TYR A C 1
ATOM 746 O O . TYR A 1 91 ? 8.064 5.515 28.451 1.00 89.94 91 TYR A O 1
ATOM 754 N N . LYS A 1 92 ? 6.540 7.156 28.708 1.00 77.25 92 LYS A N 1
ATOM 755 C CA . LYS A 1 92 ? 5.584 6.431 29.546 1.00 77.25 92 LYS A CA 1
ATOM 756 C C . LYS A 1 92 ? 4.283 6.241 28.788 1.00 77.25 92 LYS A C 1
ATOM 758 O O . LYS A 1 92 ? 3.686 5.162 28.974 1.00 77.25 92 LYS A O 1
#

pLDDT: mean 81.21, std 9.35, range [59.72, 95.38]